Protein AF-A0A353YB19-F1 (afdb_monomer_lite)

Sequence (88 aa):
NQALDRIINFFPEERRPQLLMDLSLNLRALVSQRLIPKQDSKGRIAAVEVMLNSPLISDLIFKGEISEIKEIMKKSRNIGMQTFDQAL

pLDDT: mean 94.14, std 5.27, range [61.72, 98.38]

Radius of gyration: 14.87 Å; chains: 1; bounding box: 35×31×40 Å

Foldseek 3Di:
DVVLVVVLVVDDPVCNLVVLLCCLPPPAKDKDWDWDQDPVNPGTDIQIFIGGNDNVNSVCSNVVVNVCSVVVLVVPVVVPGDHSVRSD

Secondary structure (DSSP, 8-state):
-HHHHHHHHTS-GGGHHHHHHHHHHH--EEEEEEEEE-TTSSSEEEEEEEEE--HHHHHHHHHT-TTTHHHHHHH-GGGT-B-HHHH-

Structure (mmCIF, N/CA/C/O backbone):
data_AF-A0A353YB19-F1
#
_entry.id   AF-A0A353YB19-F1
#
loop_
_atom_site.group_PDB
_atom_site.id
_atom_site.type_symbol
_atom_site.label_atom_id
_atom_site.label_alt_id
_atom_site.label_comp_id
_atom_site.label_asym_id
_atom_site.label_entity_id
_atom_site.label_seq_id
_atom_site.pdbx_PDB_ins_code
_atom_site.Cartn_x
_atom_site.Cartn_y
_atom_site.Cartn_z
_atom_site.occupancy
_atom_site.B_iso_or_equiv
_atom_site.auth_seq_id
_atom_site.auth_comp_id
_atom_site.auth_asym_id
_atom_site.auth_atom_id
_atom_site.pdbx_PDB_model_num
ATOM 1 N N . ASN A 1 1 ? 2.973 -2.519 3.072 1.00 61.72 1 ASN A N 1
ATOM 2 C CA . ASN A 1 1 ? 1.541 -2.485 2.696 1.00 61.72 1 ASN A CA 1
ATOM 3 C C . ASN A 1 1 ? 1.142 -3.826 2.109 1.00 61.72 1 ASN A C 1
ATOM 5 O O . ASN A 1 1 ? 1.346 -4.044 0.925 1.00 61.72 1 ASN A O 1
ATOM 9 N N . GLN A 1 2 ? 0.550 -4.710 2.920 1.00 79.12 2 GLN A N 1
ATOM 10 C CA . GLN A 1 2 ? 0.315 -6.114 2.544 1.00 79.12 2 GLN A CA 1
ATOM 11 C C . GLN A 1 2 ? -0.538 -6.293 1.271 1.00 79.12 2 GLN A C 1
ATOM 13 O O . GLN A 1 2 ? -0.425 -7.309 0.593 1.00 79.12 2 GLN A O 1
ATOM 18 N N . ALA A 1 3 ? -1.400 -5.329 0.934 1.00 88.69 3 ALA A N 1
ATOM 19 C CA . ALA A 1 3 ? -2.215 -5.381 -0.278 1.00 88.69 3 ALA A CA 1
ATOM 20 C C . ALA A 1 3 ? -1.374 -5.304 -1.569 1.00 88.69 3 ALA A C 1
ATOM 22 O O . ALA A 1 3 ? -1.615 -6.093 -2.479 1.00 88.69 3 ALA A O 1
ATOM 23 N N . LEU A 1 4 ? -0.366 -4.423 -1.626 1.00 91.00 4 LEU A N 1
ATOM 24 C CA . LEU A 1 4 ? 0.544 -4.321 -2.776 1.00 91.00 4 LEU A CA 1
ATOM 25 C C . LEU A 1 4 ? 1.391 -5.588 -2.919 1.00 91.00 4 LEU A C 1
ATOM 27 O O . LEU A 1 4 ? 1.446 -6.157 -4.004 1.00 91.00 4 LEU A O 1
ATOM 31 N N . ASP A 1 5 ? 1.945 -6.091 -1.812 1.00 91.12 5 ASP A N 1
ATOM 32 C CA . ASP A 1 5 ? 2.711 -7.345 -1.806 1.00 91.12 5 ASP A CA 1
ATOM 33 C C . ASP A 1 5 ? 1.871 -8.524 -2.322 1.00 91.12 5 ASP A C 1
ATOM 35 O O . ASP A 1 5 ? 2.352 -9.360 -3.083 1.00 91.12 5 ASP A O 1
ATOM 39 N N . ARG A 1 6 ? 0.585 -8.593 -1.949 1.00 91.75 6 ARG A N 1
ATOM 40 C CA . ARG A 1 6 ? -0.331 -9.618 -2.471 1.00 91.75 6 ARG A CA 1
ATOM 41 C C . ARG A 1 6 ? -0.551 -9.471 -3.970 1.00 91.75 6 ARG A C 1
ATOM 43 O O . ARG A 1 6 ? -0.448 -10.477 -4.659 1.00 91.75 6 ARG A O 1
ATOM 50 N N . ILE A 1 7 ? -0.822 -8.257 -4.463 1.00 93.69 7 ILE A N 1
ATOM 51 C CA . ILE A 1 7 ? -0.991 -7.992 -5.902 1.00 93.69 7 ILE A CA 1
ATOM 52 C C . ILE A 1 7 ? 0.247 -8.461 -6.668 1.00 93.69 7 ILE A C 1
ATOM 54 O O . ILE A 1 7 ? 0.103 -9.221 -7.616 1.00 93.69 7 ILE A O 1
ATOM 58 N N . ILE A 1 8 ? 1.450 -8.089 -6.221 1.00 93.19 8 ILE A N 1
ATOM 59 C CA . ILE A 1 8 ? 2.716 -8.470 -6.867 1.00 93.19 8 ILE A CA 1
ATOM 60 C C . ILE A 1 8 ? 2.889 -9.994 -6.910 1.00 93.19 8 ILE A C 1
ATOM 62 O O . ILE A 1 8 ? 3.291 -10.547 -7.933 1.00 93.19 8 ILE A O 1
ATOM 66 N N . ASN A 1 9 ? 2.532 -10.688 -5.828 1.00 93.06 9 ASN A N 1
ATOM 67 C CA . ASN A 1 9 ? 2.658 -12.142 -5.732 1.00 93.06 9 ASN A CA 1
ATOM 68 C C . ASN A 1 9 ? 1.647 -12.932 -6.586 1.00 93.06 9 ASN A C 1
ATOM 70 O O . ASN A 1 9 ? 1.839 -14.132 -6.760 1.00 93.06 9 ASN A O 1
ATOM 74 N N . PHE A 1 10 ? 0.612 -12.296 -7.151 1.00 95.75 10 PHE A N 1
ATOM 75 C CA . PHE A 1 10 ? -0.264 -12.944 -8.141 1.00 95.75 10 PHE A CA 1
ATOM 76 C C . PHE A 1 10 ? 0.372 -13.058 -9.531 1.00 95.75 10 PHE A C 1
ATOM 78 O O . PHE A 1 10 ? -0.137 -13.802 -10.369 1.00 95.75 10 PHE A O 1
ATOM 85 N N . PHE A 1 11 ? 1.460 -12.329 -9.791 1.00 95.81 11 PHE A N 1
ATOM 86 C CA . PHE A 1 11 ? 2.113 -12.312 -11.093 1.00 95.81 11 PHE A CA 1
ATOM 87 C C . PHE A 1 11 ? 3.434 -13.095 -11.061 1.00 95.81 11 PHE A C 1
ATOM 89 O O . PHE A 1 11 ? 4.185 -12.996 -10.080 1.00 95.81 11 PHE A O 1
ATOM 96 N N . PRO A 1 12 ? 3.745 -13.837 -12.145 1.00 97.31 12 PRO A N 1
ATOM 97 C CA . PRO A 1 12 ? 5.060 -14.439 -12.352 1.00 97.31 12 PRO A CA 1
ATOM 98 C C . PRO A 1 12 ? 6.177 -13.401 -12.234 1.00 97.31 12 PRO A C 1
ATOM 100 O O . PRO A 1 12 ? 5.970 -12.233 -12.580 1.00 97.31 12 PRO A O 1
ATOM 103 N N . GLU A 1 13 ? 7.356 -13.818 -11.769 1.00 96.31 13 GLU A N 1
ATOM 104 C CA . GLU A 1 13 ? 8.471 -12.901 -11.502 1.00 96.31 13 GLU A CA 1
ATOM 105 C C . GLU A 1 13 ? 8.887 -12.100 -12.737 1.00 96.31 13 GLU A C 1
ATOM 107 O O . GLU A 1 13 ? 9.149 -10.903 -12.627 1.00 96.31 13 GLU A O 1
ATOM 112 N N . GLU A 1 14 ? 8.823 -12.702 -13.927 1.00 97.50 14 GLU A N 1
ATOM 113 C CA . GLU A 1 14 ? 9.209 -12.047 -15.181 1.00 97.50 14 GLU A CA 1
ATOM 114 C C . GLU A 1 14 ? 8.263 -10.895 -15.554 1.00 97.50 14 GLU A C 1
ATOM 116 O O . GLU A 1 14 ? 8.638 -9.987 -16.294 1.00 97.50 14 GLU A O 1
ATOM 121 N N . ARG A 1 15 ? 7.027 -10.910 -15.032 1.00 97.44 15 ARG A N 1
ATOM 122 C CA . ARG A 1 15 ? 6.023 -9.861 -15.265 1.00 97.44 15 ARG A CA 1
ATOM 123 C C . ARG A 1 15 ? 6.031 -8.768 -14.201 1.00 97.44 15 ARG A C 1
ATOM 125 O O . ARG A 1 15 ? 5.401 -7.731 -14.408 1.00 97.44 15 ARG A O 1
ATOM 132 N N . ARG A 1 16 ? 6.728 -8.965 -13.077 1.00 96.50 16 ARG A N 1
ATOM 133 C CA . ARG A 1 16 ? 6.734 -8.006 -11.961 1.00 96.50 16 ARG A CA 1
ATOM 134 C C . ARG A 1 16 ? 7.275 -6.626 -12.343 1.00 96.50 16 ARG A C 1
ATOM 136 O O . ARG A 1 16 ? 6.630 -5.662 -11.945 1.00 96.50 16 ARG A O 1
ATOM 143 N N . PRO A 1 17 ? 8.356 -6.475 -13.135 1.00 97.31 17 PRO A N 1
ATOM 144 C CA . PRO A 1 17 ? 8.833 -5.145 -13.520 1.00 97.31 17 PRO A CA 1
ATOM 145 C C . PRO A 1 17 ? 7.773 -4.327 -14.269 1.00 97.31 17 PRO A C 1
ATOM 147 O O . PRO A 1 17 ? 7.540 -3.166 -13.941 1.00 97.31 17 PRO A O 1
ATOM 150 N N . GLN A 1 18 ? 7.069 -4.954 -15.218 1.00 98.12 18 GLN A N 1
ATOM 151 C CA . GLN A 1 18 ? 5.978 -4.309 -15.952 1.00 98.12 18 GLN A CA 1
ATOM 152 C C . GLN A 1 18 ? 4.812 -3.954 -15.020 1.00 98.12 18 GLN A C 1
ATOM 154 O O . GLN A 1 18 ? 4.306 -2.838 -15.066 1.00 98.12 18 GLN A O 1
ATOM 159 N N . LEU A 1 19 ? 4.426 -4.871 -14.127 1.00 97.94 19 LEU A N 1
ATOM 160 C CA . LEU A 1 19 ? 3.378 -4.622 -13.138 1.00 97.94 19 LEU A CA 1
ATOM 161 C C . LEU A 1 19 ? 3.712 -3.430 -12.227 1.00 97.94 19 LEU A C 1
ATOM 163 O O . LEU A 1 19 ? 2.841 -2.607 -11.963 1.00 97.94 19 LEU A O 1
ATOM 167 N N . LEU A 1 20 ? 4.949 -3.338 -11.733 1.00 97.75 20 LEU A N 1
ATOM 168 C CA . LEU A 1 20 ? 5.385 -2.243 -10.863 1.00 97.75 20 LEU A CA 1
ATOM 169 C C . LEU A 1 20 ? 5.367 -0.899 -11.598 1.00 97.75 20 LEU A C 1
ATOM 171 O O . LEU A 1 20 ? 4.921 0.093 -11.025 1.00 97.75 20 LEU A O 1
ATOM 175 N N . MET A 1 21 ? 5.771 -0.877 -12.871 1.00 98.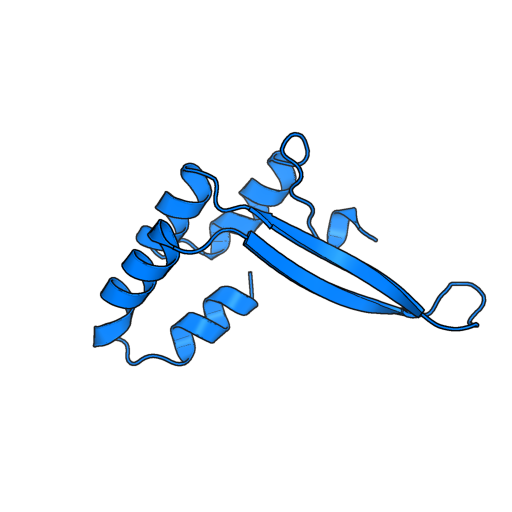25 21 MET A N 1
ATOM 176 C CA . MET A 1 21 ? 5.646 0.299 -13.737 1.00 98.25 21 MET A CA 1
ATOM 177 C C . MET A 1 21 ? 4.182 0.710 -13.941 1.00 98.25 21 MET A C 1
ATOM 179 O O . MET A 1 21 ? 3.825 1.877 -13.788 1.00 98.25 21 MET A O 1
ATOM 183 N N . ASP A 1 22 ? 3.298 -0.244 -14.225 1.00 98.12 22 ASP A N 1
ATOM 184 C CA . ASP A 1 22 ? 1.881 0.059 -14.421 1.00 98.12 22 ASP A CA 1
ATOM 185 C C . ASP A 1 22 ? 1.227 0.557 -13.123 1.00 98.12 22 ASP A C 1
ATOM 187 O O . ASP A 1 22 ? 0.437 1.505 -13.148 1.00 98.12 22 ASP A O 1
ATOM 191 N N . LEU A 1 23 ? 1.574 -0.035 -11.975 1.00 97.31 23 LEU A N 1
ATOM 192 C CA . LEU A 1 23 ? 1.088 0.401 -10.668 1.00 97.31 23 LEU A CA 1
ATOM 193 C C . LEU A 1 23 ? 1.622 1.786 -10.288 1.00 97.31 23 LEU A C 1
ATOM 195 O O . LEU A 1 23 ? 0.844 2.596 -9.786 1.00 97.31 23 LEU A O 1
ATOM 199 N N . SER A 1 24 ? 2.901 2.088 -10.534 1.00 97.88 24 SER A N 1
ATOM 200 C CA . SER A 1 24 ? 3.483 3.388 -10.174 1.00 97.88 24 SER A CA 1
ATOM 201 C C . SER A 1 24 ? 2.810 4.542 -10.919 1.00 97.88 24 SER A C 1
ATOM 203 O O . SER A 1 24 ? 2.579 5.599 -10.325 1.00 97.88 24 SER A O 1
ATOM 205 N N . LEU A 1 25 ? 2.443 4.325 -12.186 1.00 97.69 25 LEU A N 1
ATOM 206 C CA . LEU A 1 25 ? 1.810 5.328 -13.040 1.00 97.69 25 LEU A CA 1
ATOM 207 C C . LEU A 1 25 ? 0.302 5.458 -12.809 1.00 97.69 25 LEU A C 1
ATOM 209 O O . LEU A 1 25 ? -0.233 6.568 -12.832 1.00 97.69 25 LEU A O 1
ATOM 213 N N . ASN A 1 26 ? -0.398 4.337 -12.613 1.00 97.62 26 ASN A N 1
ATOM 214 C CA . ASN A 1 26 ? -1.861 4.318 -12.688 1.00 97.62 26 ASN A CA 1
ATOM 215 C C . ASN A 1 26 ? -2.558 4.247 -11.325 1.00 97.62 26 ASN A C 1
ATOM 217 O O . ASN A 1 26 ? -3.727 4.630 -11.217 1.00 97.62 26 ASN A O 1
ATOM 221 N N . LEU A 1 27 ? -1.880 3.783 -10.271 1.00 96.62 27 LEU A N 1
ATOM 222 C CA . LEU A 1 27 ? -2.472 3.744 -8.937 1.00 96.62 27 LEU A CA 1
ATOM 223 C C . LEU A 1 27 ? -2.757 5.175 -8.462 1.00 96.62 27 LEU A C 1
ATOM 225 O O . LEU A 1 27 ? -1.917 6.062 -8.569 1.00 96.62 27 LEU A O 1
ATOM 229 N N . ARG A 1 28 ? -3.949 5.426 -7.920 1.00 97.00 28 ARG A N 1
ATOM 230 C CA . ARG A 1 28 ? -4.300 6.741 -7.348 1.00 97.00 28 ARG A CA 1
ATOM 231 C C . ARG A 1 28 ? -4.214 6.737 -5.833 1.00 97.00 28 ARG A C 1
ATOM 233 O O . ARG A 1 28 ? -3.626 7.634 -5.234 1.00 97.00 28 ARG A O 1
ATOM 240 N N . ALA A 1 29 ? -4.796 5.715 -5.227 1.00 96.56 29 ALA A N 1
ATOM 241 C CA . ALA A 1 29 ? -4.813 5.521 -3.794 1.00 96.56 29 ALA A CA 1
ATOM 242 C C . ALA A 1 29 ? -5.025 4.042 -3.470 1.00 96.56 29 ALA A C 1
ATOM 244 O O . ALA A 1 29 ? -5.557 3.286 -4.285 1.00 96.56 29 ALA A O 1
ATOM 245 N N . LEU A 1 30 ? -4.652 3.656 -2.256 1.00 95.75 30 LEU A N 1
ATOM 246 C CA . LEU A 1 30 ? -5.000 2.379 -1.657 1.00 95.75 30 LEU A CA 1
ATOM 247 C C . LEU A 1 30 ? -5.715 2.659 -0.338 1.00 95.75 30 LEU A C 1
ATOM 249 O O . LEU A 1 30 ? -5.142 3.260 0.570 1.00 95.75 30 LEU A O 1
ATOM 253 N N . VAL A 1 31 ? -6.971 2.226 -0.251 1.00 95.94 31 VAL A N 1
ATOM 254 C CA . VAL A 1 31 ? -7.802 2.366 0.947 1.00 95.94 31 VAL A CA 1
ATOM 255 C C . VAL A 1 31 ? -8.027 0.982 1.536 1.00 95.94 31 VAL A C 1
ATOM 257 O O . VAL A 1 31 ? -8.573 0.100 0.877 1.00 95.94 31 VAL A O 1
ATOM 260 N N . SER A 1 32 ? -7.589 0.790 2.775 1.00 94.38 32 SER A N 1
ATOM 261 C CA . SER A 1 32 ? -7.778 -0.452 3.521 1.00 94.38 32 SER A CA 1
ATOM 262 C C . SER A 1 32 ? -8.708 -0.209 4.700 1.00 94.38 32 SER A C 1
ATOM 264 O O . SER A 1 32 ? -8.507 0.723 5.471 1.00 94.38 32 SER A O 1
ATOM 266 N N . GLN A 1 33 ? -9.703 -1.077 4.875 1.00 95.56 33 GLN A N 1
ATOM 267 C CA . GLN A 1 33 ? -10.688 -0.977 5.950 1.00 95.56 33 GLN A CA 1
ATOM 268 C C . GLN A 1 33 ? -10.672 -2.231 6.823 1.00 95.56 33 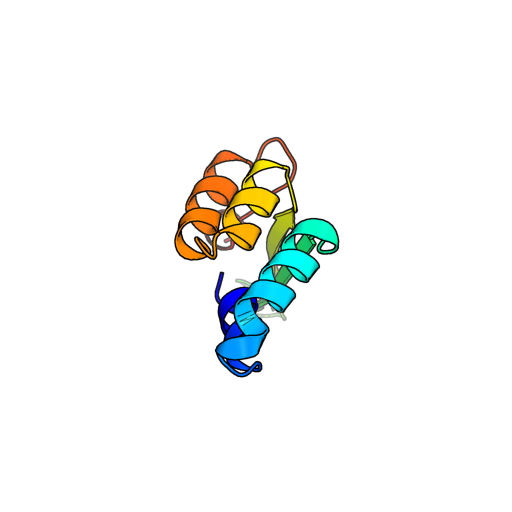GLN A C 1
ATOM 270 O O .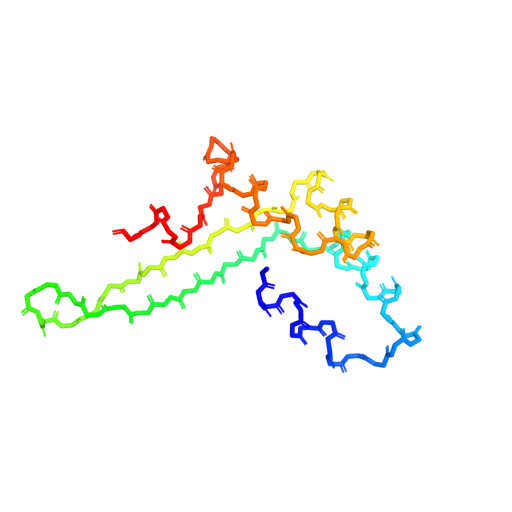 GLN A 1 33 ? -10.626 -3.356 6.324 1.00 95.56 33 GLN A O 1
ATOM 275 N N . ARG A 1 34 ? -10.777 -2.037 8.140 1.00 94.25 34 ARG A N 1
ATOM 276 C CA . ARG A 1 34 ? -11.028 -3.100 9.118 1.00 94.25 34 ARG A CA 1
ATOM 277 C C . ARG A 1 34 ? -12.180 -2.683 10.016 1.00 94.25 34 ARG A C 1
ATOM 279 O O . ARG A 1 34 ? -12.164 -1.597 10.582 1.00 94.25 34 ARG A O 1
ATOM 286 N N . LEU A 1 35 ? -13.186 -3.541 10.145 1.00 95.06 35 LEU A N 1
ATOM 287 C CA . LEU A 1 35 ? -14.284 -3.297 11.074 1.00 95.06 35 LEU A CA 1
ATOM 288 C C . LEU A 1 35 ? -13.900 -3.800 12.465 1.00 95.06 35 LEU A C 1
ATOM 290 O O . LEU A 1 35 ? -13.721 -5.004 12.656 1.00 95.06 35 LEU A O 1
ATOM 294 N N . ILE A 1 36 ? -13.811 -2.884 13.424 1.00 93.44 36 ILE A N 1
ATOM 295 C CA . ILE A 1 36 ? -13.509 -3.185 14.824 1.00 93.44 36 ILE A CA 1
ATOM 296 C C . ILE A 1 36 ? -14.784 -3.089 15.673 1.00 93.44 36 ILE A C 1
ATOM 298 O O . ILE A 1 36 ? -15.667 -2.283 15.355 1.00 93.44 36 ILE A O 1
ATOM 302 N N . PRO A 1 37 ? -14.934 -3.917 16.722 1.00 94.81 37 PRO A N 1
ATOM 303 C CA . PRO A 1 37 ? -16.032 -3.776 17.674 1.00 94.81 37 PRO A CA 1
ATOM 304 C C . PRO A 1 37 ? -16.040 -2.379 18.296 1.00 94.81 37 PRO A C 1
ATOM 306 O O . PRO A 1 37 ? -14.985 -1.844 18.635 1.00 94.81 37 PRO A O 1
ATOM 309 N N . LYS A 1 38 ? -17.228 -1.791 18.462 1.00 94.12 38 LYS A N 1
ATOM 310 C CA . LYS A 1 38 ? -17.365 -0.572 19.265 1.00 94.12 38 LYS A CA 1
ATOM 311 C C . LYS A 1 38 ? -17.161 -0.887 20.746 1.00 94.12 38 LYS A C 1
ATOM 313 O O . LYS A 1 38 ? -17.446 -1.997 21.190 1.00 94.12 38 LYS A O 1
ATOM 318 N N . GLN A 1 39 ? -16.724 0.111 21.513 1.00 89.81 39 GLN A N 1
ATOM 319 C CA . GLN A 1 39 ? -16.493 -0.026 22.955 1.00 89.81 39 GLN A CA 1
ATOM 320 C C . GLN A 1 39 ? -17.762 -0.440 23.723 1.00 89.81 39 GLN A C 1
ATOM 322 O O . GLN A 1 39 ? -17.685 -1.195 24.686 1.00 89.81 39 GLN A O 1
ATOM 327 N N . ASP A 1 40 ? -18.937 -0.011 23.259 1.00 91.56 40 ASP A N 1
ATOM 328 C CA . ASP A 1 40 ? -20.246 -0.375 23.816 1.00 91.56 40 ASP A CA 1
ATOM 329 C C . ASP A 1 40 ? -20.769 -1.748 23.342 1.00 91.56 40 ASP A C 1
ATOM 331 O O . ASP A 1 40 ? -21.894 -2.130 23.662 1.00 91.56 40 ASP A O 1
ATOM 335 N N . SER A 1 41 ? -19.972 -2.487 22.558 1.00 82.75 41 SER A N 1
ATOM 336 C CA . SER A 1 41 ? -20.313 -3.772 21.928 1.00 82.75 41 SER A CA 1
ATOM 337 C C . SER A 1 41 ? -21.559 -3.753 21.025 1.00 82.75 41 SER A C 1
ATOM 339 O O . SER A 1 41 ? -21.994 -4.804 20.550 1.00 82.75 41 SER A O 1
ATOM 341 N N . LYS A 1 42 ? -22.121 -2.575 20.715 1.00 91.25 42 LYS A N 1
ATOM 342 C CA . LYS A 1 42 ? -23.286 -2.416 19.833 1.00 91.25 42 LYS A CA 1
ATOM 343 C C . LYS A 1 42 ? -22.837 -2.041 18.426 1.00 91.25 42 LYS A C 1
ATOM 345 O O . LYS A 1 42 ? -22.921 -0.900 17.972 1.00 91.25 42 LYS A O 1
ATOM 350 N N . GLY A 1 43 ? -22.384 -3.058 17.701 1.00 94.88 43 GLY A N 1
ATOM 351 C CA . GLY A 1 43 ? -21.979 -2.942 16.305 1.00 94.88 43 GLY A CA 1
ATOM 352 C C . GLY A 1 43 ? -20.484 -2.691 16.132 1.00 94.88 43 GLY A C 1
ATOM 353 O O . GLY A 1 43 ? -19.662 -3.038 16.981 1.00 94.88 43 GLY A O 1
ATOM 354 N N . ARG A 1 44 ? -20.119 -2.146 14.970 1.00 96.56 44 ARG A N 1
ATOM 355 C CA . ARG A 1 44 ? -18.727 -1.999 14.533 1.00 96.56 44 ARG A CA 1
ATOM 356 C C . ARG A 1 44 ? -18.459 -0.601 13.993 1.00 96.56 44 ARG A C 1
ATOM 358 O O . ARG A 1 44 ? -19.379 0.076 13.537 1.00 96.56 44 ARG A O 1
ATOM 365 N N . ILE A 1 45 ? -17.201 -0.186 14.049 1.00 93.88 45 ILE A N 1
ATOM 366 C CA . ILE A 1 45 ? -16.692 1.032 13.416 1.00 93.88 45 ILE A CA 1
ATOM 367 C C . ILE A 1 45 ? -15.557 0.665 12.455 1.00 93.88 45 ILE A C 1
ATOM 369 O O . ILE A 1 45 ? -14.858 -0.327 12.659 1.00 93.88 45 ILE A O 1
ATOM 373 N N . ALA A 1 46 ? -15.419 1.415 11.366 1.00 94.56 46 ALA A N 1
ATOM 374 C CA . ALA A 1 46 ? -14.348 1.220 10.400 1.00 94.56 46 ALA A CA 1
ATOM 375 C C . ALA A 1 46 ? -13.074 1.931 10.873 1.00 94.56 46 ALA A C 1
ATOM 377 O O . ALA A 1 46 ? -13.039 3.155 10.930 1.00 94.56 46 ALA A O 1
ATOM 378 N N . ALA A 1 47 ? -12.021 1.165 11.152 1.00 94.88 47 ALA A N 1
ATOM 379 C CA . ALA A 1 47 ? -10.658 1.673 11.112 1.00 94.88 47 ALA A CA 1
ATOM 380 C C . ALA A 1 47 ? -10.217 1.700 9.644 1.00 94.88 47 ALA A C 1
ATOM 382 O O . ALA A 1 47 ? -10.383 0.700 8.933 1.00 94.88 47 ALA A O 1
ATOM 383 N N . VAL A 1 48 ? -9.693 2.834 9.182 1.00 95.31 48 VAL A N 1
ATOM 384 C CA . VAL A 1 48 ? -9.329 3.045 7.776 1.00 95.31 48 VAL A CA 1
ATOM 385 C C . VAL A 1 48 ? -7.874 3.486 7.676 1.00 95.31 48 VAL A C 1
ATOM 387 O O . VAL A 1 48 ? -7.435 4.383 8.392 1.00 95.31 48 VAL A O 1
ATOM 390 N N . GLU A 1 49 ? -7.148 2.865 6.759 1.00 95.50 49 GLU A N 1
ATOM 391 C CA . GLU A 1 49 ? -5.819 3.263 6.307 1.00 95.50 49 GLU A CA 1
ATOM 392 C C . GLU A 1 49 ? -5.927 3.779 4.868 1.00 95.50 49 GLU A C 1
ATOM 394 O O . GLU A 1 49 ? -6.561 3.147 4.020 1.00 95.50 49 GLU A O 1
ATOM 399 N N . VAL A 1 50 ? -5.322 4.935 4.600 1.00 96.50 50 VAL A N 1
ATOM 400 C CA . VAL A 1 50 ? -5.361 5.624 3.308 1.00 96.50 50 VAL A CA 1
ATOM 401 C C . VAL A 1 50 ? -3.936 5.938 2.870 1.00 96.50 50 VAL A C 1
ATOM 403 O O . VAL A 1 50 ? -3.240 6.736 3.496 1.00 96.50 50 VAL A O 1
ATOM 406 N N . MET A 1 51 ? -3.514 5.326 1.767 1.00 97.12 51 MET A N 1
ATOM 407 C CA . MET A 1 51 ? -2.281 5.648 1.053 1.00 97.12 51 MET A CA 1
ATOM 408 C C . MET A 1 51 ? -2.639 6.380 -0.240 1.00 97.12 51 MET A C 1
ATOM 410 O O . MET A 1 51 ? -3.482 5.906 -0.997 1.00 97.12 51 MET A O 1
ATOM 414 N N . LEU A 1 52 ? -1.973 7.494 -0.528 1.00 97.69 52 LEU A N 1
ATOM 415 C CA . LEU A 1 52 ? -2.106 8.219 -1.795 1.00 97.69 52 LEU A CA 1
ATOM 416 C C . LEU A 1 52 ? -0.867 7.987 -2.667 1.00 97.69 52 LEU A C 1
ATOM 418 O O . LEU A 1 52 ? 0.240 7.858 -2.150 1.00 97.69 52 LEU A O 1
ATOM 422 N N . ASN A 1 53 ? -1.025 7.952 -3.988 1.00 97.31 53 ASN A N 1
ATOM 423 C CA . ASN A 1 53 ? 0.116 7.815 -4.892 1.00 97.31 53 ASN A CA 1
ATOM 424 C C . ASN A 1 53 ? 0.794 9.176 -5.127 1.00 97.31 53 ASN A C 1
ATOM 426 O O . ASN A 1 53 ? 0.597 9.823 -6.154 1.00 97.31 53 ASN A O 1
ATOM 430 N N . SER A 1 54 ? 1.540 9.655 -4.128 1.00 97.12 54 SER A N 1
ATOM 431 C CA . SER A 1 54 ? 2.402 10.833 -4.282 1.00 97.12 54 SER A CA 1
ATOM 432 C C . SER A 1 54 ? 3.605 10.511 -5.185 1.00 97.12 54 SER A C 1
ATOM 434 O O . SER A 1 54 ? 3.908 9.334 -5.379 1.00 97.12 54 SER A O 1
ATOM 436 N N . PRO A 1 55 ? 4.349 11.515 -5.693 1.00 97.38 55 PRO A N 1
ATOM 437 C CA . PRO A 1 55 ? 5.536 11.260 -6.514 1.00 97.38 55 PRO A CA 1
ATOM 438 C C . PRO A 1 55 ? 6.556 10.321 -5.852 1.00 97.38 55 PRO A C 1
ATOM 440 O O . PRO A 1 55 ? 7.096 9.441 -6.512 1.00 97.38 55 PRO A O 1
ATOM 443 N N . LEU A 1 56 ? 6.766 10.454 -4.537 1.00 97.38 56 LEU A N 1
ATOM 444 C CA . LEU A 1 56 ? 7.661 9.569 -3.787 1.00 97.38 56 LEU A CA 1
ATOM 445 C C . LEU A 1 56 ? 7.103 8.143 -3.667 1.00 97.38 56 LEU A C 1
ATOM 447 O O . LEU A 1 56 ? 7.847 7.185 -3.818 1.00 97.38 56 LEU A O 1
ATOM 451 N N . ILE A 1 57 ? 5.799 7.986 -3.420 1.00 97.56 57 ILE A N 1
ATOM 452 C CA . ILE A 1 57 ? 5.174 6.654 -3.381 1.00 97.56 57 ILE A CA 1
ATOM 453 C C . ILE A 1 57 ? 5.251 5.973 -4.752 1.00 97.56 57 ILE A C 1
ATOM 455 O O . ILE A 1 57 ? 5.551 4.784 -4.816 1.00 97.56 57 ILE A O 1
ATOM 459 N N . SER A 1 58 ? 5.029 6.723 -5.831 1.00 98.12 58 SER A N 1
ATOM 460 C CA . SER A 1 58 ? 5.141 6.226 -7.204 1.00 98.12 58 SER A CA 1
ATOM 461 C C . SER A 1 58 ? 6.555 5.708 -7.493 1.00 98.12 58 SER A C 1
ATOM 463 O O . SER A 1 58 ? 6.703 4.582 -7.965 1.00 98.12 58 SER A O 1
ATOM 465 N N . ASP A 1 59 ? 7.590 6.468 -7.120 1.00 98.38 59 ASP A N 1
ATOM 466 C CA . ASP A 1 59 ? 8.995 6.064 -7.269 1.00 98.38 59 ASP A CA 1
ATOM 467 C C . ASP A 1 59 ? 9.328 4.790 -6.469 1.00 98.38 59 ASP A C 1
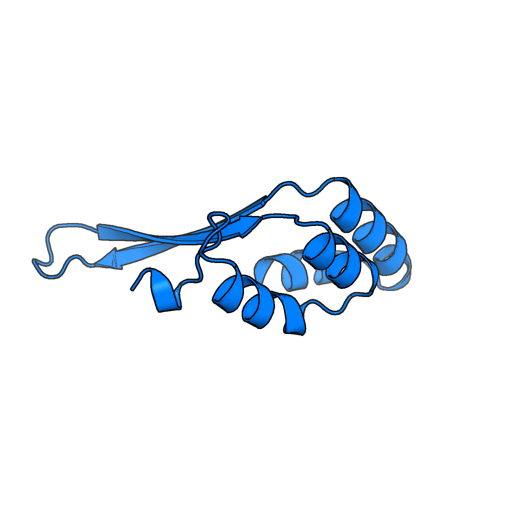ATOM 469 O O . ASP A 1 59 ? 9.908 3.850 -7.013 1.00 98.38 59 ASP A O 1
ATOM 473 N N . LEU A 1 60 ? 8.874 4.700 -5.213 1.00 97.94 60 LEU A N 1
ATOM 474 C CA . LEU A 1 60 ? 9.055 3.499 -4.387 1.00 97.94 60 LEU A CA 1
ATOM 475 C C . LEU A 1 60 ? 8.344 2.271 -4.979 1.00 97.94 60 LEU A C 1
ATOM 477 O O . LEU A 1 60 ? 8.895 1.170 -4.959 1.00 97.94 60 LEU A O 1
ATOM 481 N N . ILE A 1 61 ? 7.136 2.438 -5.534 1.00 97.69 61 ILE A N 1
ATOM 482 C CA . ILE A 1 61 ? 6.422 1.352 -6.225 1.00 97.69 61 ILE A CA 1
ATOM 483 C C . ILE A 1 61 ? 7.206 0.914 -7.462 1.00 97.69 61 ILE A C 1
ATOM 485 O O . ILE A 1 61 ? 7.413 -0.281 -7.644 1.00 97.69 61 ILE A O 1
ATOM 489 N N . PHE A 1 62 ? 7.681 1.858 -8.277 1.00 97.88 62 PHE A N 1
ATOM 490 C CA . PHE A 1 62 ? 8.458 1.562 -9.480 1.00 97.88 62 PHE A CA 1
ATOM 491 C C . PHE A 1 62 ? 9.735 0.763 -9.165 1.00 97.88 62 PHE A C 1
ATOM 493 O O . PHE A 1 62 ? 10.051 -0.194 -9.869 1.00 97.88 62 PHE A O 1
ATOM 500 N N . LYS A 1 63 ? 10.427 1.106 -8.071 1.00 97.38 63 LYS A N 1
ATOM 501 C CA . LYS A 1 63 ? 11.632 0.406 -7.591 1.00 97.38 63 LYS A CA 1
ATOM 502 C C . LYS A 1 63 ? 11.348 -0.917 -6.874 1.00 97.38 63 LYS A C 1
ATOM 504 O O . LYS A 1 63 ? 12.269 -1.696 -6.648 1.00 97.38 63 LYS A O 1
ATOM 509 N N . GLY A 1 64 ? 10.094 -1.184 -6.506 1.00 95.62 64 GLY A N 1
ATOM 510 C CA . GLY A 1 64 ? 9.719 -2.350 -5.702 1.00 95.62 64 GLY A CA 1
ATOM 511 C C . GLY A 1 64 ? 10.047 -2.218 -4.207 1.00 95.62 64 GLY A C 1
ATOM 512 O O . GLY A 1 64 ? 9.984 -3.203 -3.475 1.00 95.62 64 GLY A O 1
ATOM 513 N N . GLU A 1 65 ? 10.339 -1.012 -3.719 1.00 96.44 65 GLU A N 1
ATOM 514 C CA . GLU A 1 65 ? 10.697 -0.696 -2.326 1.00 96.44 65 GLU A CA 1
ATOM 515 C C . GLU A 1 65 ? 9.438 -0.550 -1.436 1.00 96.44 65 GLU A C 1
ATOM 517 O O . GLU A 1 65 ? 9.239 0.412 -0.692 1.00 96.44 65 GLU A O 1
ATOM 522 N N . ILE A 1 66 ? 8.531 -1.533 -1.514 1.00 94.06 66 ILE A N 1
ATOM 523 C CA . ILE A 1 66 ? 7.188 -1.494 -0.896 1.00 94.06 66 ILE A CA 1
ATOM 524 C C . ILE A 1 66 ? 7.232 -1.427 0.642 1.00 94.06 66 ILE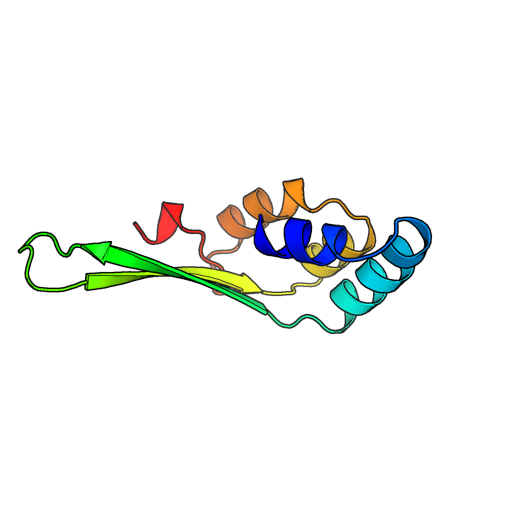 A C 1
ATOM 526 O O . ILE A 1 66 ? 6.284 -0.953 1.284 1.00 94.06 66 ILE A O 1
ATOM 530 N N . SER A 1 67 ? 8.324 -1.889 1.256 1.00 93.06 67 SER A N 1
ATOM 531 C CA . SER A 1 67 ? 8.547 -1.843 2.705 1.00 93.06 67 SER A CA 1
ATOM 532 C C . SER A 1 67 ? 8.651 -0.411 3.242 1.00 93.06 67 SER A C 1
ATOM 534 O O . SER A 1 67 ? 8.171 -0.144 4.346 1.00 93.06 67 SER A O 1
ATOM 536 N N . GLU A 1 68 ? 9.193 0.521 2.456 1.00 95.25 68 GLU A N 1
ATOM 537 C CA . GLU A 1 68 ? 9.428 1.909 2.874 1.00 95.25 68 GLU A CA 1
ATOM 538 C C . GLU A 1 68 ? 8.151 2.756 2.886 1.00 95.25 68 GLU A C 1
ATOM 540 O O . GLU A 1 68 ? 8.023 3.710 3.661 1.00 95.25 68 GLU A O 1
ATOM 545 N N . ILE A 1 69 ? 7.151 2.362 2.090 1.00 95.69 69 ILE A N 1
ATOM 546 C CA . ILE A 1 69 ? 5.887 3.091 1.920 1.00 95.69 69 ILE A CA 1
ATOM 547 C C . ILE A 1 69 ? 5.211 3.386 3.267 1.00 95.69 69 ILE A C 1
ATOM 549 O O . ILE A 1 69 ? 4.662 4.472 3.456 1.00 95.69 69 ILE A O 1
ATOM 553 N N . LYS A 1 70 ? 5.259 2.451 4.229 1.00 93.50 70 LYS A N 1
ATOM 554 C CA . LYS A 1 70 ? 4.580 2.635 5.523 1.00 93.50 70 LYS A CA 1
ATOM 555 C C . LYS A 1 70 ? 5.186 3.787 6.333 1.00 93.50 70 LYS A C 1
ATOM 557 O O . LYS A 1 70 ? 4.441 4.522 6.979 1.00 93.50 70 LYS A O 1
ATOM 562 N N . GLU A 1 71 ? 6.503 3.977 6.282 1.00 94.56 71 GLU A N 1
ATOM 563 C CA . GLU A 1 71 ? 7.164 5.091 6.973 1.00 94.56 71 GLU A CA 1
ATOM 564 C C . GLU A 1 71 ? 6.872 6.435 6.302 1.00 94.56 71 GLU A C 1
ATOM 566 O O . GLU A 1 71 ? 6.668 7.435 6.994 1.00 94.56 71 GLU A O 1
ATOM 571 N N . ILE A 1 72 ? 6.759 6.460 4.971 1.00 95.94 72 ILE A N 1
ATOM 572 C CA . ILE A 1 72 ? 6.324 7.661 4.248 1.00 95.94 72 ILE A CA 1
ATOM 573 C C . ILE A 1 72 ? 4.894 8.037 4.644 1.00 95.94 72 ILE A C 1
ATOM 575 O O . ILE A 1 72 ? 4.646 9.181 5.024 1.00 95.94 72 ILE A O 1
ATOM 579 N N . MET A 1 73 ? 3.971 7.070 4.670 1.00 96.31 73 MET A N 1
ATOM 580 C CA . MET A 1 73 ? 2.585 7.313 5.087 1.00 96.31 73 MET A CA 1
ATOM 581 C C . M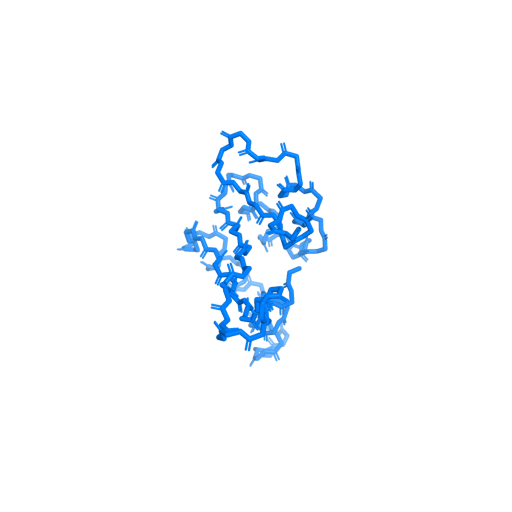ET A 1 73 ? 2.489 7.934 6.484 1.00 96.31 73 MET A C 1
ATOM 583 O O . MET A 1 73 ? 1.736 8.888 6.672 1.00 96.31 73 MET A O 1
ATOM 587 N N . LYS A 1 74 ? 3.282 7.450 7.453 1.00 94.81 74 LYS A N 1
ATOM 588 C CA . LYS A 1 74 ? 3.300 8.004 8.819 1.00 94.81 74 LYS A CA 1
ATOM 589 C C . LYS A 1 74 ? 3.654 9.494 8.843 1.00 94.81 74 LYS A C 1
ATOM 591 O O . LYS A 1 74 ? 3.074 10.235 9.636 1.00 94.81 74 LYS A O 1
ATOM 596 N N . LYS A 1 75 ? 4.584 9.928 7.986 1.00 95.38 75 LYS A N 1
ATOM 597 C CA . LYS A 1 75 ? 5.075 11.317 7.906 1.00 95.38 75 LYS A CA 1
ATOM 598 C C . LYS A 1 75 ? 4.169 12.230 7.070 1.00 95.38 75 LYS A C 1
ATOM 600 O O . LYS A 1 75 ? 4.221 13.444 7.228 1.00 95.38 75 LYS A O 1
ATOM 605 N N . SER A 1 76 ? 3.319 11.662 6.218 1.00 94.69 76 SER A N 1
ATOM 606 C CA . SER A 1 76 ? 2.513 12.377 5.219 1.00 94.69 76 SER A CA 1
ATOM 607 C C . SER A 1 76 ? 1.050 12.611 5.628 1.00 94.69 76 SER A C 1
ATOM 609 O O . SER A 1 76 ? 0.161 12.719 4.782 1.00 94.69 76 SER A O 1
ATOM 611 N N . ARG A 1 77 ? 0.767 12.731 6.930 1.00 91.00 77 ARG A N 1
ATOM 612 C CA . ARG A 1 77 ? -0.600 12.979 7.428 1.00 91.00 77 ARG A CA 1
ATOM 613 C C . ARG A 1 77 ? -1.201 14.291 6.915 1.00 91.00 77 ARG A C 1
ATOM 615 O O . ARG A 1 77 ? -2.396 14.376 6.655 1.00 91.00 77 ARG A O 1
ATOM 622 N N . ASN A 1 78 ? -0.363 15.309 6.737 1.00 92.69 78 ASN A N 1
ATOM 623 C CA . ASN A 1 78 ? -0.752 16.627 6.234 1.00 92.69 78 ASN A CA 1
ATOM 624 C C . ASN A 1 78 ? -1.344 16.603 4.814 1.00 92.69 78 ASN A C 1
ATOM 626 O O . ASN A 1 78 ? -2.076 17.519 4.458 1.00 92.69 78 ASN A O 1
ATOM 630 N N . ILE A 1 79 ? -1.047 15.571 4.019 1.00 91.19 79 ILE A N 1
ATOM 631 C CA . ILE A 1 79 ? -1.590 15.399 2.665 1.00 91.19 79 ILE A CA 1
ATOM 632 C C . ILE A 1 79 ? -2.729 14.371 2.608 1.00 91.19 79 ILE A C 1
ATOM 634 O O . ILE A 1 79 ? -3.093 13.921 1.528 1.00 91.19 79 ILE A O 1
ATOM 638 N N . GLY A 1 80 ? -3.297 13.990 3.757 1.00 92.88 80 GLY A N 1
ATOM 639 C CA . GLY A 1 80 ? -4.462 13.104 3.832 1.00 92.88 80 GLY A CA 1
ATOM 640 C C . GLY A 1 80 ? -4.140 11.609 3.859 1.00 92.88 80 GLY A C 1
ATOM 641 O O . GLY A 1 80 ? -5.056 10.796 3.750 1.00 92.88 80 GLY A O 1
ATOM 642 N N . MET A 1 81 ? -2.868 11.225 4.018 1.00 96.81 81 MET A N 1
ATOM 643 C CA . MET A 1 81 ? -2.528 9.835 4.328 1.00 96.81 81 MET A CA 1
ATOM 644 C C . MET A 1 81 ? -2.828 9.515 5.793 1.00 96.81 81 MET A C 1
ATOM 646 O O . MET A 1 81 ? -2.734 10.375 6.669 1.00 96.81 81 MET A O 1
ATOM 650 N N . GLN A 1 82 ? -3.153 8.255 6.060 1.00 95.56 82 GLN A N 1
ATOM 651 C CA . GLN A 1 82 ? -3.424 7.764 7.407 1.00 95.56 82 GLN A CA 1
ATOM 652 C C . GLN A 1 82 ? -3.042 6.292 7.489 1.00 95.56 82 GLN A C 1
ATOM 654 O O . GLN A 1 82 ? -3.477 5.512 6.646 1.00 95.56 82 GLN A O 1
ATOM 659 N N . THR A 1 83 ? -2.258 5.895 8.489 1.00 94.56 83 THR A N 1
ATOM 660 C CA . THR A 1 83 ? -2.017 4.473 8.786 1.00 94.56 83 THR A CA 1
ATOM 661 C C . THR A 1 83 ? -3.088 3.920 9.724 1.00 94.56 83 THR A C 1
ATOM 663 O O . THR A 1 83 ? -3.748 4.677 10.433 1.00 94.56 83 THR A O 1
ATOM 666 N N . PHE A 1 84 ? -3.230 2.592 9.800 1.00 92.19 84 PHE A N 1
ATOM 667 C CA . PHE A 1 84 ? -4.104 1.984 10.815 1.00 92.19 84 PHE A CA 1
ATOM 668 C C . PHE A 1 84 ? -3.741 2.405 12.244 1.00 92.19 84 PHE A C 1
ATOM 670 O O . PHE A 1 84 ? -4.639 2.686 13.027 1.00 92.19 84 PHE A O 1
ATOM 677 N N . ASP A 1 85 ? -2.447 2.495 12.560 1.00 88.50 85 ASP A N 1
ATOM 678 C CA . ASP A 1 85 ? -1.963 2.884 13.895 1.00 88.50 85 ASP A CA 1
ATOM 679 C C . ASP A 1 85 ? -2.366 4.326 14.265 1.00 88.50 85 ASP A C 1
ATOM 681 O O . ASP A 1 85 ? -2.403 4.673 15.435 1.00 88.50 85 ASP A O 1
ATOM 685 N N . GLN A 1 86 ? -2.651 5.176 13.272 1.00 85.81 86 GLN A N 1
ATOM 686 C CA . GLN A 1 86 ? -3.147 6.544 13.469 1.00 85.81 86 GLN A CA 1
ATOM 687 C C . GLN A 1 86 ? -4.682 6.625 13.495 1.00 85.81 86 GLN A C 1
ATOM 689 O O . GLN A 1 86 ? -5.227 7.664 13.867 1.00 85.81 86 GLN A O 1
ATOM 694 N N . ALA A 1 87 ? -5.366 5.576 13.031 1.00 79.31 87 ALA A N 1
ATOM 695 C CA . ALA A 1 87 ? -6.822 5.484 12.952 1.00 79.31 87 ALA A CA 1
ATOM 696 C C . ALA A 1 87 ? -7.457 4.822 14.188 1.00 79.31 87 ALA A C 1
ATOM 698 O O . ALA A 1 87 ? -8.672 4.923 14.368 1.00 79.31 87 ALA A O 1
ATOM 699 N N . LEU A 1 88 ? -6.650 4.093 14.963 1.00 80.56 88 LEU A N 1
ATOM 700 C CA . LEU A 1 88 ? -7.001 3.398 16.203 1.00 80.56 88 LEU A CA 1
ATOM 701 C C . LEU A 1 88 ? -6.615 4.247 17.415 1.00 80.56 88 LEU A C 1
ATOM 703 O O . LEU A 1 88 ? -7.378 4.190 18.403 1.00 80.56 88 LEU A O 1
#